Protein AF-A0A2W6A272-F1 (afdb_monomer_lite)

Structure (mmCIF, N/CA/C/O backbone):
data_AF-A0A2W6A272-F1
#
_entry.id   AF-A0A2W6A272-F1
#
loop_
_atom_site.group_PDB
_atom_site.id
_atom_site.type_symbol
_atom_site.label_atom_id
_atom_site.label_alt_id
_atom_site.label_comp_id
_atom_site.label_asym_id
_atom_site.label_entity_id
_atom_site.label_seq_id
_atom_site.pdbx_PDB_ins_code
_atom_site.Cartn_x
_atom_site.Cartn_y
_atom_site.Cartn_z
_atom_site.occupancy
_atom_site.B_iso_or_equiv
_atom_site.auth_seq_id
_atom_site.auth_comp_id
_atom_site.auth_asym_id
_atom_site.auth_atom_id
_atom_site.pdbx_PDB_model_num
ATOM 1 N N . MET A 1 1 ? -8.651 -1.968 -6.129 1.00 62.88 1 MET A N 1
ATOM 2 C CA . MET A 1 1 ? -7.274 -1.416 -6.178 1.00 62.88 1 MET A CA 1
ATOM 3 C C . MET A 1 1 ? -6.935 -0.428 -5.053 1.00 62.88 1 MET A C 1
ATOM 5 O O . MET A 1 1 ? -5.937 -0.622 -4.366 1.00 62.88 1 MET A O 1
ATOM 9 N N . VAL A 1 2 ? -7.708 0.651 -4.854 1.00 78.44 2 VAL A N 1
ATOM 10 C CA . VAL A 1 2 ? -7.421 1.663 -3.806 1.00 78.44 2 VAL A CA 1
ATOM 11 C C . VAL A 1 2 ? -7.484 1.098 -2.367 1.00 78.44 2 VAL A C 1
ATOM 13 O O . VAL A 1 2 ? -6.636 1.450 -1.548 1.00 78.44 2 VAL A O 1
ATOM 16 N N . PRO A 1 3 ? -8.419 0.198 -2.016 1.00 83.50 3 PRO A N 1
ATOM 17 C CA . PRO A 1 3 ? -8.356 -0.530 -0.744 1.00 83.50 3 PRO A CA 1
ATOM 18 C C . PRO A 1 3 ? -7.086 -1.377 -0.560 1.00 83.50 3 PRO A C 1
ATOM 20 O O . PRO A 1 3 ? -6.512 -1.447 0.526 1.00 83.50 3 PRO A O 1
ATOM 23 N N . GLU A 1 4 ? -6.636 -2.019 -1.630 1.00 91.12 4 GLU A N 1
ATOM 24 C CA . GLU A 1 4 ? -5.519 -2.952 -1.656 1.00 91.12 4 GLU A CA 1
ATOM 25 C C . GLU A 1 4 ? -4.209 -2.208 -1.417 1.00 91.12 4 GLU A C 1
ATOM 27 O O . GLU A 1 4 ? -3.409 -2.661 -0.600 1.00 91.12 4 GLU A O 1
ATOM 32 N N . ILE A 1 5 ? -4.032 -1.023 -2.018 1.00 93.38 5 ILE A N 1
ATOM 33 C CA . ILE A 1 5 ? -2.821 -0.223 -1.806 1.00 93.38 5 ILE A CA 1
ATOM 34 C C . ILE A 1 5 ? -2.686 0.265 -0.359 1.00 93.38 5 ILE A C 1
ATOM 36 O O . ILE A 1 5 ? -1.575 0.344 0.158 1.00 93.38 5 ILE A O 1
ATOM 40 N N . ALA A 1 6 ? -3.798 0.530 0.336 1.00 94.50 6 ALA A N 1
ATOM 41 C CA . ALA A 1 6 ? -3.753 0.880 1.755 1.00 94.50 6 ALA A CA 1
ATOM 42 C C . ALA A 1 6 ? -3.216 -0.288 2.602 1.00 94.50 6 ALA A C 1
ATOM 44 O O . ALA A 1 6 ? -2.405 -0.087 3.506 1.00 94.50 6 ALA A O 1
ATOM 45 N N . TYR A 1 7 ? -3.616 -1.520 2.280 1.00 95.50 7 TYR A N 1
ATOM 46 C CA . TYR A 1 7 ? -3.089 -2.708 2.950 1.00 95.50 7 TYR A CA 1
ATOM 47 C C . TYR A 1 7 ? -1.622 -2.987 2.586 1.00 95.50 7 TYR A C 1
ATOM 49 O O . TYR A 1 7 ? -0.834 -3.313 3.470 1.00 95.50 7 TYR A O 1
ATOM 57 N N . VAL A 1 8 ? -1.227 -2.795 1.323 1.00 96.12 8 VAL A N 1
ATOM 58 C CA . VAL A 1 8 ? 0.181 -2.903 0.892 1.00 96.12 8 VAL A CA 1
ATOM 59 C C . VAL A 1 8 ? 1.060 -1.919 1.663 1.00 96.12 8 VAL A C 1
ATOM 61 O O . VAL A 1 8 ? 2.050 -2.321 2.266 1.00 96.12 8 VAL A O 1
ATOM 64 N N . LEU A 1 9 ? 0.658 -0.647 1.739 1.00 95.69 9 LEU A N 1
ATOM 65 C CA . LEU A 1 9 ? 1.383 0.365 2.508 1.00 95.69 9 LEU A CA 1
ATOM 66 C C . LEU A 1 9 ? 1.514 -0.019 3.993 1.00 95.69 9 LEU A C 1
ATOM 68 O O . LEU A 1 9 ? 2.543 0.254 4.609 1.00 95.69 9 LEU A O 1
ATOM 72 N N . LEU A 1 10 ? 0.500 -0.666 4.580 1.00 96.44 10 LEU A N 1
ATOM 73 C CA . LEU A 1 10 ? 0.585 -1.170 5.953 1.00 96.44 10 LEU A CA 1
ATOM 74 C C . LEU A 1 10 ? 1.653 -2.265 6.084 1.00 96.44 10 LEU A C 1
ATOM 76 O O . LEU A 1 10 ? 2.463 -2.192 7.010 1.00 96.44 10 LEU A O 1
ATOM 80 N N . LYS A 1 11 ? 1.687 -3.236 5.159 1.00 95.81 11 LYS A N 1
ATOM 81 C CA . LYS A 1 11 ? 2.696 -4.311 5.143 1.00 95.81 11 LYS A CA 1
ATOM 82 C C . LYS A 1 11 ? 4.116 -3.773 4.972 1.00 95.81 11 LYS A C 1
ATOM 84 O O . LYS A 1 11 ? 5.016 -4.216 5.679 1.00 95.81 11 LYS A O 1
ATOM 89 N N . CYS A 1 12 ? 4.289 -2.730 4.162 1.00 96.19 12 CYS A N 1
ATOM 90 C CA . CYS A 1 12 ? 5.553 -2.001 4.027 1.00 96.19 12 CYS A CA 1
ATOM 91 C C . CYS A 1 12 ? 5.882 -1.097 5.231 1.00 96.19 12 CYS A C 1
ATOM 93 O O . CYS A 1 12 ? 6.737 -0.225 5.123 1.00 96.19 12 CYS A O 1
ATOM 95 N N . LYS A 1 13 ? 5.178 -1.230 6.368 1.00 94.44 13 LYS A N 1
ATOM 96 C CA . LYS A 1 13 ? 5.359 -0.412 7.583 1.00 94.44 13 LYS A CA 1
ATOM 97 C C . LYS A 1 13 ? 5.249 1.097 7.338 1.00 94.44 13 LYS A C 1
ATOM 99 O O . LYS A 1 13 ? 5.662 1.902 8.179 1.00 94.44 13 LYS A O 1
ATOM 104 N N . ALA A 1 14 ? 4.551 1.500 6.276 1.00 93.69 14 ALA A N 1
ATOM 105 C CA . ALA A 1 14 ? 4.436 2.888 5.845 1.00 93.69 14 ALA A CA 1
ATOM 106 C C . ALA A 1 14 ? 3.496 3.732 6.737 1.00 93.69 14 ALA A C 1
ATOM 108 O O . ALA A 1 14 ? 2.942 4.745 6.323 1.00 93.69 14 ALA A O 1
ATOM 109 N N . THR A 1 15 ? 3.260 3.297 7.975 1.00 93.62 15 THR A N 1
ATOM 110 C CA . THR A 1 15 ? 2.646 4.096 9.045 1.00 93.62 15 THR A CA 1
ATOM 111 C C . THR A 1 15 ? 3.691 4.848 9.870 1.00 93.62 15 THR A C 1
ATOM 113 O O . THR A 1 15 ? 3.352 5.848 10.499 1.00 93.62 15 THR A O 1
ATOM 116 N N . ARG A 1 16 ? 4.946 4.373 9.876 1.00 89.94 16 ARG A N 1
ATOM 117 C CA . ARG A 1 16 ? 6.068 4.961 10.627 1.00 89.94 16 ARG A CA 1
ATOM 118 C C . ARG A 1 16 ? 7.035 5.694 9.708 1.00 89.94 16 ARG A C 1
ATOM 120 O O . ARG A 1 16 ? 7.452 6.804 10.016 1.00 89.94 16 ARG A O 1
ATOM 127 N N . GLU A 1 17 ? 7.337 5.083 8.570 1.00 92.75 17 GLU A N 1
ATOM 128 C CA . GLU A 1 17 ? 8.262 5.602 7.567 1.00 92.75 17 GLU A CA 1
ATOM 129 C C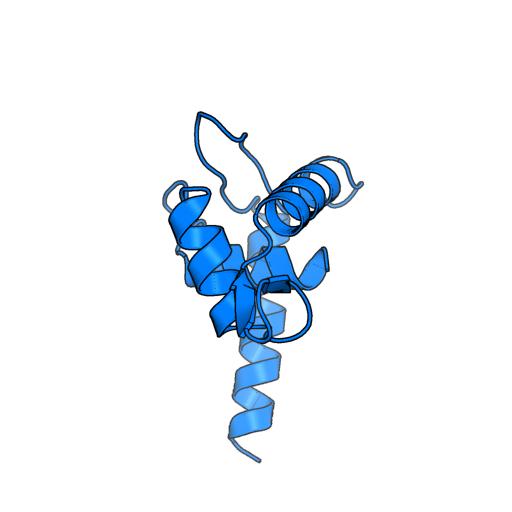 . GLU A 1 17 ? 7.591 5.726 6.197 1.00 92.75 17 GLU A C 1
ATOM 131 O O . GLU A 1 17 ? 6.411 5.409 6.035 1.00 92.75 17 GLU A O 1
ATOM 136 N N . ARG A 1 18 ? 8.321 6.256 5.215 1.00 95.19 18 ARG A N 1
ATOM 137 C CA . ARG A 1 18 ? 7.868 6.250 3.823 1.00 95.19 18 ARG A CA 1
ATOM 138 C C . ARG A 1 18 ? 8.424 5.010 3.136 1.00 95.19 18 ARG A C 1
ATOM 140 O O . ARG A 1 18 ? 9.618 4.759 3.222 1.00 95.19 18 ARG A O 1
ATOM 147 N N . ALA A 1 19 ? 7.565 4.285 2.434 1.00 96.50 19 ALA A N 1
ATOM 148 C CA . ALA A 1 19 ? 7.943 3.160 1.597 1.00 96.50 19 ALA A CA 1
ATOM 149 C C . ALA A 1 19 ? 8.305 3.649 0.191 1.00 96.50 19 ALA A C 1
ATOM 151 O O . ALA A 1 19 ? 7.653 4.552 -0.355 1.00 96.50 19 ALA A O 1
ATOM 152 N N . THR A 1 20 ? 9.350 3.068 -0.396 1.00 95.56 20 THR A N 1
ATOM 153 C CA . THR A 1 20 ? 9.742 3.404 -1.764 1.00 95.56 20 THR A CA 1
ATOM 154 C C . THR A 1 20 ? 8.801 2.745 -2.768 1.00 95.56 20 THR A C 1
ATOM 156 O O . THR A 1 20 ? 8.119 1.767 -2.465 1.00 95.56 20 THR A O 1
ATOM 159 N N . MET A 1 21 ? 8.768 3.257 -3.999 1.00 94.50 21 MET A N 1
ATOM 160 C CA . MET A 1 21 ? 7.979 2.631 -5.066 1.00 94.50 21 MET A CA 1
ATOM 161 C C . MET A 1 21 ? 8.403 1.192 -5.351 1.00 94.50 21 MET A C 1
ATOM 163 O O . MET A 1 21 ? 7.563 0.386 -5.743 1.00 94.50 21 MET A O 1
ATOM 167 N N . ARG A 1 22 ? 9.676 0.866 -5.115 1.00 93.56 22 ARG A N 1
ATOM 168 C CA . ARG A 1 22 ? 10.178 -0.494 -5.252 1.00 93.56 22 ARG A CA 1
ATOM 169 C C . ARG A 1 22 ? 9.562 -1.430 -4.232 1.00 93.56 22 ARG A C 1
ATOM 171 O O . ARG A 1 22 ? 8.906 -2.385 -4.635 1.00 93.56 22 ARG A O 1
ATOM 178 N N . ASP A 1 23 ? 9.682 -1.094 -2.952 1.00 95.00 23 ASP A N 1
ATOM 179 C CA . ASP A 1 23 ? 9.138 -1.916 -1.866 1.00 95.00 23 ASP A CA 1
ATOM 180 C C . ASP A 1 23 ? 7.626 -2.102 -2.030 1.00 95.00 23 ASP A C 1
ATOM 182 O O . ASP A 1 23 ? 7.094 -3.197 -1.866 1.00 95.00 23 ASP A O 1
ATOM 186 N N . LEU A 1 24 ? 6.930 -1.027 -2.417 1.00 95.31 24 LEU A N 1
ATOM 187 C CA . LEU A 1 24 ? 5.486 -1.051 -2.633 1.00 95.31 24 LEU A CA 1
ATOM 188 C C . LEU A 1 24 ? 5.088 -1.947 -3.795 1.00 95.31 24 LEU A C 1
ATOM 190 O O . LEU A 1 24 ? 4.082 -2.639 -3.701 1.00 95.31 24 LEU A O 1
ATOM 194 N N . THR A 1 25 ? 5.848 -1.928 -4.885 1.00 94.31 25 THR A N 1
ATOM 195 C CA . THR A 1 25 ? 5.516 -2.715 -6.073 1.00 94.31 25 THR A CA 1
ATOM 196 C C . THR A 1 25 ? 5.799 -4.198 -5.851 1.00 94.31 25 THR A C 1
ATOM 198 O O . THR A 1 25 ? 4.967 -5.036 -6.197 1.00 94.31 25 THR A O 1
ATOM 201 N N . GLU A 1 26 ? 6.921 -4.524 -5.207 1.00 94.31 26 GLU A N 1
ATOM 202 C CA . GLU A 1 26 ? 7.262 -5.897 -4.822 1.00 94.31 26 GLU A CA 1
ATOM 203 C C . GLU A 1 26 ? 6.216 -6.475 -3.845 1.00 94.31 26 GLU A C 1
ATOM 205 O O . GLU A 1 26 ? 5.688 -7.568 -4.064 1.00 94.31 26 GLU A O 1
ATOM 210 N N . GLU A 1 27 ? 5.827 -5.716 -2.815 1.00 96.19 27 GLU A N 1
ATOM 211 C CA . GLU A 1 27 ? 4.828 -6.147 -1.829 1.00 96.19 27 GLU A CA 1
ATOM 212 C C . GLU A 1 27 ? 3.402 -6.209 -2.405 1.00 96.19 27 GLU A C 1
ATOM 214 O O . GLU A 1 27 ? 2.622 -7.105 -2.062 1.00 96.19 27 GLU A O 1
ATOM 219 N N . ALA A 1 28 ? 3.043 -5.280 -3.299 1.00 94.75 28 ALA A N 1
ATOM 220 C CA . ALA A 1 28 ? 1.758 -5.288 -3.993 1.00 94.75 28 ALA A CA 1
ATOM 221 C C . ALA A 1 28 ? 1.591 -6.546 -4.845 1.00 94.75 28 ALA A C 1
ATOM 223 O O . ALA A 1 28 ? 0.557 -7.211 -4.754 1.00 94.75 28 ALA A O 1
ATOM 224 N N . PHE A 1 29 ? 2.625 -6.892 -5.612 1.00 93.31 29 PHE A N 1
ATOM 225 C CA . PHE A 1 29 ? 2.661 -8.109 -6.411 1.00 93.31 29 PHE A CA 1
ATOM 226 C C . PHE A 1 29 ? 2.567 -9.366 -5.537 1.00 93.31 29 PHE A C 1
ATOM 228 O O . PHE A 1 29 ? 1.747 -10.242 -5.804 1.00 93.31 29 PHE A O 1
ATOM 235 N N . ALA A 1 30 ? 3.332 -9.429 -4.443 1.00 93.12 30 ALA A N 1
ATOM 236 C CA . ALA A 1 30 ? 3.315 -10.574 -3.534 1.00 93.12 30 ALA A CA 1
ATOM 237 C C . ALA A 1 30 ? 1.972 -10.747 -2.797 1.00 93.12 30 ALA A C 1
ATOM 239 O O . ALA A 1 30 ? 1.533 -11.868 -2.538 1.00 93.12 30 ALA A O 1
ATOM 240 N N . THR A 1 31 ? 1.310 -9.646 -2.432 1.00 93.06 31 THR A N 1
ATOM 241 C CA . THR A 1 31 ? 0.072 -9.683 -1.635 1.00 93.06 31 THR A CA 1
ATOM 242 C C . THR A 1 31 ? -1.186 -9.837 -2.486 1.00 93.06 31 THR A C 1
ATOM 244 O O . THR A 1 31 ? -2.165 -10.431 -2.023 1.00 93.06 31 THR A O 1
ATOM 247 N N . TYR A 1 32 ? -1.178 -9.295 -3.702 1.00 90.69 32 TYR A N 1
ATOM 248 C CA . TYR A 1 32 ? -2.315 -9.295 -4.619 1.00 90.69 32 TYR A CA 1
ATOM 249 C C . TYR A 1 32 ? -1.887 -9.698 -6.039 1.00 90.69 32 TYR A C 1
ATOM 251 O O . TYR A 1 32 ? -2.030 -8.897 -6.975 1.00 90.69 32 TYR A O 1
ATOM 259 N N . PRO A 1 33 ? -1.387 -10.936 -6.222 1.00 80.31 33 PRO A N 1
ATOM 260 C CA . PRO A 1 33 ? -1.118 -11.453 -7.558 1.00 80.31 33 PRO A CA 1
ATOM 261 C C . PRO A 1 33 ? -2.421 -11.424 -8.371 1.00 80.31 33 PRO A C 1
ATOM 263 O O . PRO A 1 33 ? -3.489 -11.777 -7.868 1.00 80.31 33 PRO A O 1
ATOM 266 N N . GLY A 1 34 ? -2.352 -10.930 -9.605 1.00 85.38 34 GLY A N 1
ATOM 267 C CA . GLY A 1 34 ? -3.511 -10.670 -10.473 1.00 85.38 34 GLY A CA 1
ATOM 268 C C . GLY A 1 34 ? -4.077 -9.245 -10.434 1.00 85.38 34 GLY A C 1
ATOM 269 O O . GLY A 1 34 ? -4.854 -8.896 -11.318 1.00 85.38 34 GLY A O 1
ATOM 270 N N . VAL A 1 35 ? -3.702 -8.412 -9.452 1.00 88.38 35 VAL A N 1
ATOM 271 C CA . VAL A 1 35 ? -4.185 -7.016 -9.343 1.00 88.38 35 VAL A CA 1
ATOM 272 C C . VAL A 1 35 ? -3.110 -5.994 -9.713 1.00 88.38 35 VAL A C 1
ATOM 274 O O . VAL A 1 35 ? -3.436 -4.959 -10.284 1.00 88.38 35 VAL A O 1
ATOM 277 N N . PHE A 1 36 ? -1.844 -6.264 -9.387 1.00 89.31 36 PHE A N 1
ATOM 278 C CA . PHE A 1 36 ? -0.706 -5.366 -9.639 1.00 89.31 36 PHE A CA 1
ATOM 279 C C . PHE A 1 36 ? 0.356 -6.020 -10.5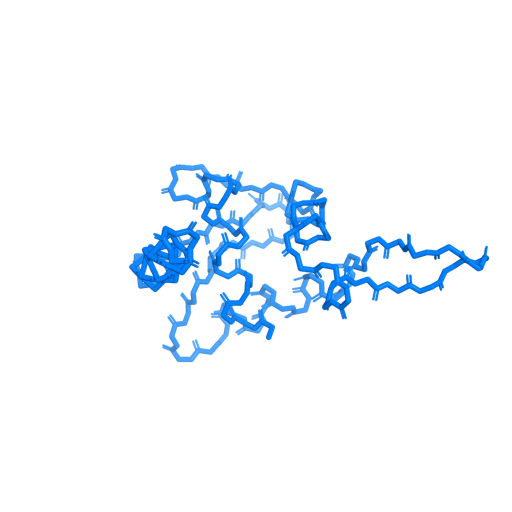28 1.00 89.31 36 PHE A C 1
ATOM 281 O O . PHE A 1 36 ? 1.554 -5.923 -10.268 1.00 89.31 36 PHE A O 1
ATOM 288 N N . GLU A 1 37 ? -0.086 -6.729 -11.562 1.00 88.88 37 GLU A N 1
ATOM 289 C CA . GLU A 1 37 ? 0.793 -7.449 -12.480 1.00 88.88 37 GLU A CA 1
ATOM 290 C C . GLU A 1 37 ? 0.430 -7.188 -13.940 1.00 88.88 37 GLU A C 1
ATOM 292 O O . GLU A 1 37 ? -0.718 -6.898 -14.273 1.00 88.88 37 GLU A O 1
ATOM 297 N N . THR A 1 38 ? 1.424 -7.352 -14.802 1.00 89.19 38 THR A N 1
ATOM 298 C CA . THR A 1 38 ? 1.284 -7.376 -16.257 1.00 89.19 38 THR A CA 1
ATOM 299 C C . THR A 1 38 ? 2.066 -8.560 -16.828 1.00 89.19 38 THR A C 1
ATOM 301 O O . THR A 1 38 ? 2.763 -9.272 -16.098 1.00 89.19 38 THR A O 1
ATOM 304 N N . TRP A 1 39 ? 1.937 -8.803 -18.129 1.00 88.25 39 TRP A N 1
ATOM 305 C CA . TRP A 1 39 ? 2.628 -9.885 -18.824 1.00 88.25 39 TRP A CA 1
ATOM 306 C C . TRP A 1 39 ? 3.763 -9.339 -19.682 1.00 88.25 39 TRP A C 1
ATOM 308 O O . TRP A 1 39 ? 3.565 -8.430 -20.486 1.00 88.25 39 TRP A O 1
ATOM 318 N N . PHE A 1 40 ? 4.940 -9.943 -19.550 1.00 87.94 40 PHE A N 1
ATOM 319 C CA . PHE A 1 40 ? 6.087 -9.690 -20.410 1.00 87.94 40 PHE A CA 1
ATOM 320 C C . PHE A 1 40 ? 6.773 -11.017 -20.728 1.00 87.94 40 PHE A C 1
ATOM 322 O O . PHE A 1 40 ? 7.132 -11.760 -19.817 1.00 87.94 40 PHE A O 1
ATOM 329 N N . ASP A 1 41 ? 6.908 -11.331 -22.017 1.00 91.00 41 ASP A N 1
ATOM 330 C CA . ASP A 1 41 ? 7.538 -12.567 -22.504 1.00 91.00 41 ASP A CA 1
ATOM 331 C C . ASP A 1 41 ? 7.000 -13.850 -21.827 1.00 91.00 41 ASP A C 1
ATOM 333 O O . ASP A 1 41 ? 7.731 -14.677 -21.282 1.00 91.00 41 ASP A O 1
ATOM 337 N N . GLY A 1 42 ? 5.669 -13.973 -21.753 1.00 87.25 42 GLY A N 1
ATOM 338 C CA . GLY A 1 42 ? 4.999 -15.128 -21.141 1.00 87.25 42 GLY A CA 1
ATOM 339 C C . GLY A 1 42 ? 5.156 -15.245 -19.619 1.00 87.25 42 GLY A C 1
ATOM 340 O O . GLY A 1 42 ? 4.690 -16.223 -19.034 1.00 87.25 42 GLY A O 1
ATOM 341 N N . ARG A 1 43 ? 5.774 -14.263 -18.953 1.00 86.88 43 ARG A N 1
ATOM 342 C CA . ARG A 1 43 ? 5.936 -14.215 -17.495 1.00 86.88 43 ARG A CA 1
ATOM 343 C C . ARG A 1 43 ? 5.129 -13.068 -16.899 1.00 86.88 43 ARG A C 1
ATOM 345 O O . ARG A 1 43 ? 5.041 -11.985 -17.476 1.00 86.88 43 ARG A O 1
ATOM 352 N N . LYS A 1 44 ? 4.562 -13.302 -15.716 1.00 85.06 44 LYS A N 1
ATOM 353 C CA . LYS A 1 44 ? 3.924 -12.256 -14.911 1.00 85.06 44 LYS A CA 1
ATOM 354 C C . LYS A 1 44 ? 4.992 -11.440 -14.198 1.00 85.06 44 LYS A C 1
ATOM 356 O O . LYS A 1 44 ? 5.852 -12.011 -13.527 1.00 85.06 44 LYS A O 1
ATOM 361 N N . ILE A 1 45 ? 4.919 -10.123 -14.336 1.00 85.19 45 ILE A N 1
ATOM 362 C CA . ILE A 1 45 ? 5.829 -9.178 -13.687 1.00 85.19 45 ILE A CA 1
ATOM 363 C C . ILE A 1 45 ? 5.031 -8.095 -12.948 1.00 85.19 45 ILE A C 1
ATOM 365 O O . ILE A 1 45 ? 3.900 -7.804 -13.347 1.00 85.19 45 ILE A O 1
ATOM 369 N N . PRO A 1 46 ? 5.585 -7.481 -11.888 1.00 88.56 46 PRO A N 1
ATOM 370 C CA . PRO A 1 46 ? 4.930 -6.369 -11.210 1.00 88.56 46 PRO A CA 1
ATOM 371 C C . PRO A 1 46 ? 4.677 -5.180 -12.150 1.00 88.56 46 PRO A C 1
ATOM 373 O O . PRO A 1 46 ? 5.584 -4.748 -12.865 1.00 88.56 46 PRO A O 1
ATOM 376 N N . ASP A 1 47 ? 3.470 -4.613 -12.112 1.00 91.19 47 ASP A N 1
ATOM 377 C CA . ASP A 1 47 ? 3.12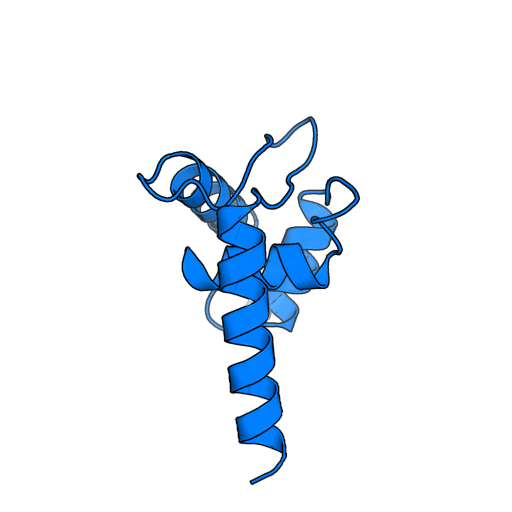3 -3.415 -12.886 1.00 91.19 47 ASP A CA 1
ATOM 378 C C . ASP A 1 47 ? 3.332 -2.141 -12.049 1.00 91.19 47 ASP A C 1
ATOM 380 O O . ASP A 1 47 ? 2.477 -1.710 -11.267 1.00 91.19 47 ASP A O 1
ATOM 384 N N . TYR A 1 48 ? 4.499 -1.522 -12.230 1.00 90.94 48 TYR A N 1
ATOM 385 C CA . TYR A 1 48 ? 4.892 -0.286 -11.545 1.00 90.94 48 TYR A CA 1
ATOM 386 C C . TYR A 1 48 ? 3.957 0.891 -11.826 1.00 90.94 48 TYR A C 1
ATOM 388 O O . TYR A 1 48 ? 3.660 1.687 -10.927 1.00 90.94 48 TYR A O 1
ATOM 396 N N . SER A 1 49 ? 3.511 1.031 -13.075 1.00 92.06 49 SER A N 1
ATOM 397 C CA . SER A 1 49 ? 2.646 2.132 -13.491 1.00 92.06 49 SER A CA 1
ATOM 398 C C . SER A 1 49 ? 1.289 2.016 -12.815 1.00 92.06 49 SER A C 1
ATOM 400 O O . SER A 1 49 ? 0.752 3.011 -12.330 1.00 92.06 49 SER A O 1
ATOM 402 N N . LEU A 1 50 ? 0.773 0.796 -12.697 1.00 93.31 50 LEU A N 1
ATOM 403 C CA . LEU A 1 50 ? -0.491 0.516 -12.040 1.00 93.31 50 LEU A CA 1
ATOM 404 C C . LEU A 1 50 ? -0.441 0.775 -10.526 1.00 93.31 50 LEU A C 1
ATOM 406 O O . LEU A 1 50 ? -1.370 1.369 -9.966 1.00 93.31 50 LEU A O 1
ATOM 410 N N . VAL A 1 51 ? 0.661 0.412 -9.860 1.00 93.81 51 VAL A N 1
ATOM 411 C CA . VAL A 1 51 ? 0.893 0.748 -8.442 1.00 93.81 51 VAL A CA 1
ATOM 412 C C . VAL A 1 51 ? 0.937 2.266 -8.252 1.00 93.81 51 VAL A C 1
ATOM 414 O O . VAL A 1 51 ? 0.236 2.801 -7.388 1.00 93.81 51 VAL A O 1
ATOM 417 N N . LEU A 1 52 ? 1.687 2.985 -9.095 1.00 94.38 52 LEU A N 1
ATOM 418 C CA . LEU A 1 52 ? 1.786 4.445 -9.033 1.00 94.38 52 LEU A CA 1
ATOM 419 C C . LEU A 1 52 ? 0.437 5.136 -9.280 1.00 94.38 52 LEU A C 1
ATOM 421 O O . LEU A 1 52 ? 0.062 6.049 -8.541 1.00 94.38 52 LEU A O 1
ATOM 425 N N . LEU A 1 53 ? -0.307 4.707 -10.302 1.00 93.69 53 LEU A N 1
ATOM 426 C CA . LEU A 1 53 ? -1.646 5.220 -10.596 1.00 93.69 53 LEU A CA 1
ATOM 427 C C . LEU A 1 53 ? -2.584 5.012 -9.405 1.00 93.69 53 LEU A C 1
ATOM 429 O O . LEU A 1 53 ? -3.289 5.937 -9.005 1.00 93.69 53 LEU A O 1
ATOM 433 N N . THR A 1 54 ? -2.530 3.836 -8.781 1.00 94.00 54 THR A N 1
ATOM 434 C CA . THR A 1 54 ? -3.364 3.515 -7.618 1.00 94.00 54 THR A CA 1
ATOM 435 C C . THR A 1 54 ? -3.003 4.359 -6.398 1.00 94.00 54 THR A C 1
ATOM 437 O O . THR A 1 54 ? -3.900 4.805 -5.686 1.00 94.00 54 THR A O 1
ATOM 440 N N . LEU A 1 55 ? -1.715 4.624 -6.159 1.00 94.75 55 LEU A N 1
ATOM 441 C CA . LEU A 1 55 ? -1.251 5.517 -5.089 1.00 94.75 55 LEU A CA 1
ATOM 442 C C . LEU A 1 55 ? -1.708 6.964 -5.313 1.00 94.75 55 LEU A C 1
ATOM 444 O O . LEU A 1 55 ? -2.207 7.609 -4.387 1.00 94.75 55 LEU A O 1
ATOM 448 N N . ASN A 1 56 ? -1.589 7.461 -6.546 1.00 94.44 56 ASN A N 1
ATOM 449 C CA . ASN A 1 56 ? -2.065 8.791 -6.919 1.00 94.44 56 ASN A CA 1
ATOM 450 C C . ASN A 1 56 ? -3.583 8.921 -6.743 1.00 94.44 56 ASN A C 1
ATOM 452 O O . ASN A 1 56 ? -4.054 9.910 -6.181 1.00 94.44 56 ASN A O 1
ATOM 456 N N . GLU A 1 57 ? -4.346 7.912 -7.158 1.00 93.44 57 GLU A N 1
ATOM 457 C CA . GLU A 1 57 ? -5.795 7.871 -6.962 1.00 93.44 57 GLU A CA 1
ATOM 458 C C . GLU A 1 57 ? -6.154 7.807 -5.468 1.00 93.44 57 GLU A C 1
ATOM 460 O O . GLU A 1 57 ? -6.974 8.588 -4.983 1.00 93.44 57 GLU A O 1
ATOM 465 N N . ALA A 1 58 ? -5.480 6.947 -4.698 1.00 92.00 58 ALA A N 1
ATOM 466 C CA . ALA A 1 58 ? -5.669 6.818 -3.252 1.00 92.00 58 ALA A CA 1
ATOM 467 C C . ALA A 1 58 ? -5.383 8.122 -2.493 1.00 92.00 58 ALA A C 1
ATOM 469 O O . ALA A 1 58 ? -6.017 8.383 -1.471 1.00 92.00 58 ALA A O 1
ATOM 470 N N . LYS A 1 59 ? -4.447 8.938 -2.988 1.00 93.25 59 LYS A N 1
ATOM 471 C CA . LYS A 1 59 ? -4.137 10.274 -2.467 1.00 93.25 59 LYS A CA 1
ATOM 472 C C . LYS A 1 59 ? -5.205 11.312 -2.828 1.00 93.25 59 LYS A C 1
ATOM 474 O O . LYS A 1 59 ? -5.465 12.196 -2.019 1.00 93.25 59 LYS A O 1
ATOM 479 N N . ARG A 1 60 ? -5.798 11.231 -4.027 1.00 91.12 60 ARG A N 1
ATOM 480 C CA . ARG A 1 60 ? -6.754 12.227 -4.554 1.00 91.12 60 ARG A CA 1
ATOM 481 C C . ARG A 1 60 ? -8.203 12.008 -4.126 1.00 91.12 60 ARG A C 1
ATOM 483 O O . ARG A 1 60 ? -8.962 12.971 -4.110 1.00 91.12 60 ARG A O 1
ATOM 490 N N . ARG A 1 61 ? -8.609 10.775 -3.812 1.00 84.69 61 ARG A N 1
ATOM 491 C CA . ARG A 1 61 ? -9.982 10.489 -3.361 1.00 84.69 61 ARG A CA 1
ATOM 492 C C . ARG A 1 61 ? -10.306 11.185 -2.042 1.00 84.69 61 ARG A C 1
ATOM 494 O O . ARG A 1 61 ? -9.418 11.399 -1.224 1.00 84.69 61 ARG A O 1
ATOM 501 N N . GLU A 1 62 ? -11.595 11.409 -1.781 1.00 78.62 62 GLU A N 1
ATOM 502 C CA . GLU A 1 62 ? -12.112 12.031 -0.545 1.00 78.62 62 GLU A CA 1
ATOM 503 C C . GLU A 1 62 ? -11.583 11.391 0.747 1.00 78.62 62 GLU A C 1
ATOM 505 O O . GLU A 1 62 ? -11.548 12.006 1.811 1.00 78.62 62 GLU A O 1
ATOM 510 N N . TRP A 1 63 ? -11.197 10.119 0.684 1.00 77.94 63 TRP A N 1
ATOM 511 C CA . TRP A 1 63 ? -10.690 9.391 1.839 1.00 77.94 63 TRP A CA 1
ATOM 512 C C . TRP A 1 63 ? -9.174 9.479 2.017 1.00 77.94 63 TRP A C 1
ATOM 514 O O . TRP A 1 63 ? -8.707 9.158 3.109 1.00 77.94 63 TRP A O 1
ATOM 524 N N . GLY A 1 64 ? -8.431 9.913 0.992 1.00 89.00 64 GLY A N 1
ATOM 525 C CA . GLY A 1 64 ? -7.003 10.226 1.051 1.00 89.00 64 GLY A CA 1
ATOM 526 C C . GLY A 1 64 ? -6.175 9.175 1.784 1.00 89.00 64 GLY A C 1
ATOM 527 O O . GLY A 1 64 ? -5.564 9.486 2.799 1.00 89.00 64 GLY A O 1
ATOM 528 N N . TYR A 1 65 ? -6.192 7.912 1.356 1.00 92.31 65 TYR A N 1
ATOM 529 C CA . TYR A 1 65 ? -5.556 6.816 2.103 1.00 92.31 65 TYR A CA 1
ATOM 530 C C . TYR A 1 65 ? -4.028 6.863 2.100 1.00 92.31 65 TYR A C 1
ATOM 532 O O . TYR A 1 65 ? -3.399 6.379 3.045 1.00 92.31 65 TYR A O 1
ATOM 540 N N . ALA A 1 66 ? -3.438 7.466 1.072 1.00 94.69 66 ALA A N 1
ATOM 541 C CA . ALA A 1 66 ? -1.998 7.601 0.924 1.00 94.69 66 ALA A CA 1
ATOM 542 C C . ALA A 1 66 ? -1.573 9.074 0.953 1.00 94.69 66 ALA A C 1
ATOM 544 O O . ALA A 1 66 ? -2.304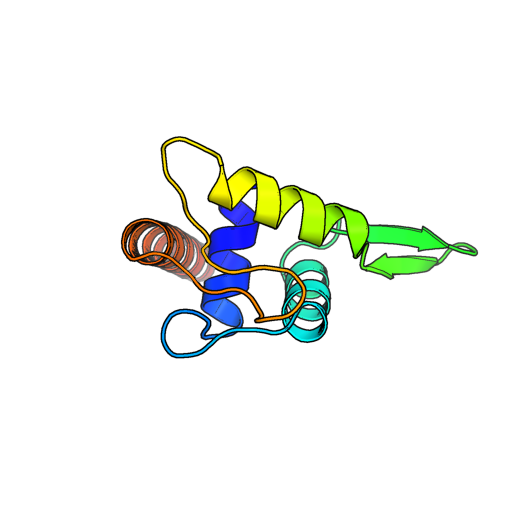 9.968 0.532 1.00 94.69 66 ALA A O 1
ATOM 545 N N . ALA A 1 67 ? -0.354 9.315 1.417 1.00 93.88 67 ALA A N 1
ATOM 546 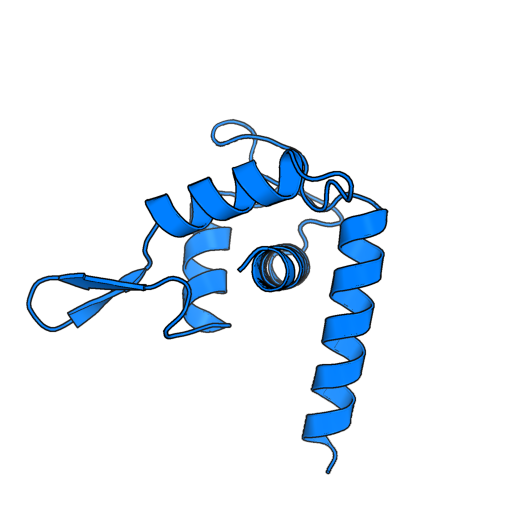C CA . ALA A 1 67 ? 0.348 10.585 1.323 1.00 93.88 67 ALA A CA 1
ATOM 547 C C . ALA A 1 67 ? 1.762 10.344 0.786 1.00 93.88 67 ALA A C 1
ATOM 549 O O . ALA A 1 67 ? 2.343 9.290 1.030 1.00 93.88 67 ALA A O 1
ATOM 550 N N . GLY A 1 68 ? 2.330 11.331 0.096 1.00 92.56 68 GLY A N 1
ATOM 551 C CA . GLY A 1 68 ? 3.648 11.216 -0.531 1.00 92.56 68 GLY A 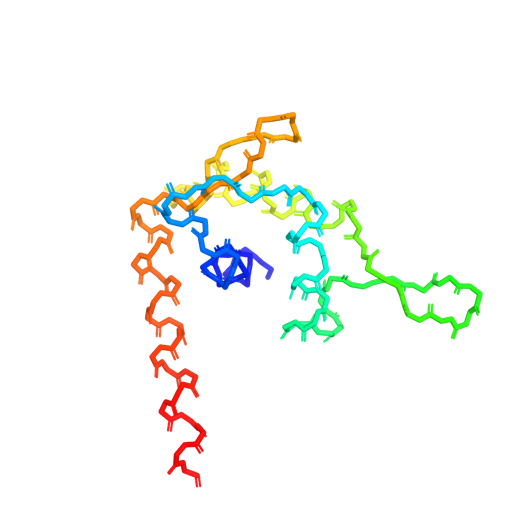CA 1
ATOM 552 C C . GLY A 1 68 ? 3.609 11.409 -2.041 1.00 92.56 68 GLY A C 1
ATOM 553 O O . GLY A 1 68 ? 2.623 11.917 -2.591 1.00 92.56 68 GLY A O 1
ATOM 554 N N . ASP A 1 69 ? 4.722 11.069 -2.677 1.00 91.25 69 ASP A N 1
ATOM 555 C CA . ASP A 1 69 ? 4.926 11.134 -4.119 1.00 91.25 69 ASP A CA 1
ATOM 556 C C . ASP A 1 69 ? 6.039 10.164 -4.543 1.00 91.25 69 ASP A C 1
ATOM 558 O O . ASP A 1 69 ? 6.710 9.551 -3.709 1.00 91.25 69 ASP A O 1
ATOM 562 N N . TRP A 1 70 ? 6.224 10.026 -5.856 1.00 86.31 70 TRP A N 1
ATOM 563 C CA . TRP A 1 70 ? 7.223 9.135 -6.446 1.00 86.31 70 TRP A CA 1
ATOM 564 C C . TRP A 1 70 ? 8.651 9.380 -5.927 1.00 86.31 70 TRP A C 1
ATOM 566 O O . TRP A 1 70 ? 9.398 8.423 -5.745 1.00 86.31 70 TRP A O 1
ATOM 576 N N . PHE A 1 71 ? 9.034 10.632 -5.660 1.00 88.12 71 PHE A N 1
ATOM 577 C CA . PHE A 1 71 ? 10.404 10.997 -5.285 1.00 88.12 71 PHE A CA 1
ATOM 578 C C . PHE A 1 71 ? 10.666 10.844 -3.791 1.00 88.12 71 PHE A C 1
ATOM 580 O O . PHE A 1 71 ? 11.751 10.452 -3.374 1.00 88.12 71 PHE A O 1
ATOM 587 N N . LYS A 1 72 ? 9.676 11.189 -2.971 1.00 88.44 72 LYS A N 1
ATOM 588 C CA . LYS A 1 72 ? 9.805 11.229 -1.514 1.00 88.44 72 LYS A CA 1
ATOM 589 C C . LYS A 1 72 ? 9.358 9.933 -0.847 1.00 88.44 72 LYS A C 1
ATOM 591 O O . LYS A 1 72 ? 9.558 9.809 0.360 1.00 88.44 72 LYS A O 1
ATOM 596 N N . GLY A 1 73 ? 8.768 9.006 -1.602 1.00 95.00 73 GLY A N 1
ATOM 597 C CA . GLY A 1 73 ? 8.142 7.789 -1.099 1.00 95.00 73 GLY A CA 1
ATOM 598 C C . GLY A 1 73 ? 6.723 8.034 -0.587 1.00 95.00 73 GLY A C 1
ATOM 599 O O . GLY A 1 73 ? 6.257 9.174 -0.470 1.00 95.00 73 GLY A O 1
ATOM 600 N N . TRP A 1 74 ? 6.037 6.946 -0.251 1.00 96.69 74 TRP A N 1
ATOM 601 C CA . TRP A 1 74 ? 4.625 6.956 0.123 1.00 96.69 74 TRP A CA 1
ATOM 602 C C . TRP A 1 74 ? 4.408 6.450 1.539 1.00 96.69 74 TRP A C 1
ATOM 604 O O . TRP A 1 74 ? 5.136 5.600 2.038 1.00 96.69 74 TRP A O 1
ATOM 614 N N . ARG A 1 75 ? 3.376 6.966 2.197 1.00 96.69 75 ARG A N 1
ATOM 615 C CA . ARG A 1 75 ? 2.960 6.541 3.530 1.00 96.69 75 ARG A CA 1
ATOM 616 C C . ARG A 1 75 ? 1.447 6.529 3.659 1.00 96.69 75 ARG A C 1
ATOM 618 O O . ARG A 1 75 ? 0.745 7.178 2.885 1.00 96.69 75 ARG A O 1
ATOM 625 N N . LEU A 1 76 ? 0.949 5.846 4.678 1.00 96.88 76 LEU A N 1
ATOM 626 C CA . LEU A 1 76 ? -0.456 5.900 5.054 1.00 96.88 76 LEU A CA 1
ATOM 627 C C . LEU A 1 76 ? -0.798 7.234 5.710 1.00 96.88 76 LEU A C 1
ATOM 629 O O . LEU A 1 76 ? -0.033 7.790 6.503 1.00 96.88 76 LEU A O 1
ATOM 633 N N . THR A 1 77 ? -1.995 7.726 5.419 1.00 95.69 77 THR A N 1
ATOM 634 C CA . THR A 1 77 ? -2.644 8.723 6.274 1.00 95.69 77 THR A CA 1
ATOM 635 C C . THR A 1 77 ? -3.250 8.042 7.505 1.00 95.69 77 THR A C 1
ATOM 637 O O . THR A 1 77 ? -3.429 6.820 7.503 1.00 95.69 77 THR A O 1
ATOM 640 N N . PRO A 1 78 ? -3.622 8.789 8.563 1.00 94.31 78 PRO A N 1
ATOM 641 C CA . PRO A 1 78 ? -4.286 8.202 9.729 1.00 94.31 78 PRO A CA 1
ATOM 642 C C . PRO A 1 78 ? -5.543 7.394 9.365 1.00 94.31 78 PRO A C 1
ATOM 644 O O . PRO A 1 78 ? -5.744 6.289 9.870 1.00 94.31 78 PRO A O 1
ATOM 647 N N . LYS A 1 79 ? -6.348 7.903 8.422 1.00 91.88 79 LYS A N 1
ATOM 648 C CA . LYS A 1 79 ? -7.550 7.223 7.920 1.00 91.88 79 LYS A CA 1
ATOM 649 C C . LYS A 1 79 ? -7.205 5.965 7.122 1.00 91.88 79 LYS A C 1
ATOM 651 O O . LYS A 1 79 ? -7.807 4.918 7.355 1.00 91.88 79 LYS A O 1
ATOM 656 N N . GLY A 1 80 ? -6.211 6.044 6.233 1.00 94.44 80 GLY A N 1
ATOM 657 C CA . GLY A 1 80 ? -5.709 4.877 5.503 1.00 94.44 80 GLY A CA 1
ATOM 658 C C . GLY A 1 80 ? -5.179 3.789 6.439 1.00 94.44 80 GLY A C 1
ATOM 659 O O . GLY A 1 80 ? -5.450 2.612 6.224 1.00 94.44 80 GLY A O 1
ATOM 660 N N . ALA A 1 81 ? -4.487 4.169 7.517 1.00 95.44 81 ALA A N 1
ATOM 661 C CA . ALA A 1 81 ? -3.967 3.231 8.508 1.00 95.44 81 ALA A CA 1
ATOM 662 C C . ALA A 1 81 ? -5.079 2.520 9.291 1.00 95.44 81 ALA A C 1
ATOM 664 O O . ALA A 1 81 ? -4.999 1.311 9.499 1.00 95.44 81 ALA A O 1
ATOM 665 N N . ALA A 1 82 ? -6.124 3.244 9.702 1.00 94.06 82 ALA A N 1
ATOM 666 C CA . ALA A 1 82 ? -7.288 2.641 10.348 1.00 94.06 82 ALA A CA 1
ATOM 667 C C . ALA A 1 82 ? -7.986 1.637 9.416 1.00 94.06 82 ALA A C 1
ATOM 669 O O . ALA A 1 82 ? -8.254 0.505 9.816 1.00 94.06 82 ALA A O 1
ATOM 670 N N . PHE A 1 83 ? -8.199 2.027 8.156 1.00 94.06 83 PHE A N 1
ATOM 671 C CA . PHE A 1 83 ? -8.778 1.153 7.138 1.00 94.06 83 PHE A CA 1
ATOM 672 C C . PHE A 1 83 ? -7.932 -0.109 6.909 1.00 94.06 83 PHE A C 1
ATOM 674 O O . PHE A 1 83 ? -8.446 -1.225 6.961 1.00 94.06 83 PHE A O 1
ATOM 681 N N . ALA A 1 84 ? -6.622 0.046 6.713 1.00 94.88 84 ALA A N 1
ATOM 682 C CA . ALA A 1 84 ? -5.725 -1.072 6.445 1.00 94.88 84 ALA A CA 1
ATOM 683 C C . ALA A 1 84 ? -5.665 -2.076 7.610 1.00 94.88 84 ALA A C 1
ATOM 685 O O . ALA A 1 84 ? -5.637 -3.283 7.372 1.00 94.88 84 ALA A O 1
ATOM 686 N N . ARG A 1 85 ? -5.704 -1.601 8.863 1.00 95.25 85 ARG A N 1
ATOM 687 C CA . ARG A 1 85 ? -5.753 -2.465 10.058 1.00 95.25 85 ARG A CA 1
ATOM 688 C C . ARG A 1 85 ? -7.069 -3.228 10.173 1.00 95.25 85 ARG A C 1
ATOM 690 O O . ARG A 1 85 ? -7.072 -4.387 10.576 1.00 95.25 85 ARG A O 1
ATOM 697 N N . ASP A 1 86 ? -8.187 -2.610 9.800 1.00 94.38 86 ASP A N 1
ATOM 698 C CA . ASP A 1 86 ? -9.470 -3.315 9.744 1.00 94.38 86 ASP A CA 1
ATOM 699 C C . ASP A 1 86 ? -9.447 -4.434 8.689 1.00 94.38 86 ASP A C 1
ATOM 701 O O . ASP A 1 86 ? -9.878 -5.556 8.964 1.00 94.38 86 ASP A O 1
ATOM 705 N N . VAL A 1 87 ? -8.865 -4.170 7.513 1.00 92.06 87 VAL A N 1
ATOM 706 C CA . VAL A 1 87 ? -8.641 -5.194 6.479 1.00 92.06 87 VAL A CA 1
ATOM 707 C C . VAL A 1 87 ? -7.748 -6.324 7.000 1.00 92.06 87 VAL A C 1
ATOM 709 O O . VAL A 1 87 ? -8.079 -7.496 6.810 1.00 92.06 87 VAL A O 1
ATOM 712 N N . GLU A 1 88 ? -6.649 -5.996 7.682 1.00 94.00 88 GLU A N 1
ATOM 713 C CA . GLU A 1 88 ? -5.744 -6.977 8.289 1.00 94.00 88 GLU A CA 1
ATOM 714 C C . GLU A 1 88 ? -6.473 -7.892 9.278 1.00 94.00 88 GLU A C 1
ATOM 716 O O . GLU A 1 88 ? -6.424 -9.117 9.149 1.00 94.00 88 GLU A O 1
ATOM 721 N N . ARG A 1 89 ? -7.223 -7.296 10.209 1.00 93.75 89 ARG A N 1
ATOM 722 C CA . ARG A 1 89 ? -8.012 -8.010 11.217 1.00 93.75 89 ARG A CA 1
ATOM 723 C C . ARG A 1 89 ? -9.005 -8.982 10.578 1.00 93.75 89 ARG A C 1
ATOM 725 O O . ARG A 1 89 ? -9.106 -10.133 10.998 1.00 93.75 89 ARG A O 1
ATOM 732 N N . ARG A 1 90 ? -9.718 -8.554 9.528 1.00 91.06 90 ARG A N 1
ATOM 733 C CA . ARG A 1 90 ? -10.670 -9.414 8.797 1.00 91.06 90 ARG A CA 1
ATOM 734 C C . ARG A 1 90 ? -9.975 -10.576 8.088 1.00 91.06 90 ARG A C 1
ATOM 736 O O . ARG A 1 90 ? -10.530 -11.670 8.028 1.00 91.06 90 ARG A O 1
ATOM 743 N N . ARG A 1 91 ? -8.772 -10.359 7.550 1.00 88.19 91 ARG A N 1
ATOM 744 C CA . ARG A 1 91 ? -7.973 -11.415 6.906 1.00 88.19 91 ARG A CA 1
ATOM 745 C C . ARG A 1 91 ? -7.475 -12.448 7.910 1.00 88.19 91 ARG A C 1
ATOM 747 O O . ARG A 1 91 ? -7.534 -13.636 7.616 1.00 88.19 91 ARG A O 1
ATOM 754 N N . GLN A 1 92 ? -7.013 -12.006 9.077 1.00 90.00 92 GLN A N 1
ATOM 755 C CA . GLN A 1 92 ? -6.577 -12.902 10.149 1.00 90.00 92 GLN A CA 1
ATOM 756 C C . GLN A 1 92 ? -7.734 -13.774 10.645 1.00 90.00 92 GLN A C 1
ATOM 758 O O . GLN A 1 92 ? -7.574 -14.985 10.734 1.00 90.00 92 GLN A O 1
ATOM 763 N N . ALA A 1 93 ? -8.919 -13.190 10.852 1.00 87.81 93 ALA A N 1
ATOM 764 C CA . ALA A 1 93 ? -10.106 -13.943 11.256 1.00 87.81 93 ALA A CA 1
ATOM 765 C C . ALA A 1 93 ? -10.480 -15.057 10.259 1.00 87.81 93 ALA A C 1
ATOM 767 O O . ALA A 1 93 ? -10.847 -16.147 10.671 1.00 87.81 93 ALA A O 1
ATOM 768 N N . ARG A 1 94 ? -10.336 -14.814 8.948 1.00 83.31 94 ARG A N 1
ATOM 769 C CA . ARG A 1 94 ? -10.618 -15.809 7.895 1.00 83.31 94 ARG A CA 1
ATOM 770 C C . ARG A 1 94 ? -9.574 -16.919 7.766 1.00 83.31 94 ARG A C 1
ATOM 772 O O . ARG A 1 94 ? -9.860 -17.907 7.115 1.00 83.31 94 ARG A O 1
ATOM 779 N N . ARG A 1 95 ? -8.365 -16.740 8.306 1.00 75.75 95 ARG A N 1
ATOM 780 C CA . ARG A 1 95 ? -7.317 -17.778 8.312 1.00 75.75 95 ARG A CA 1
ATOM 781 C C . ARG A 1 95 ? -7.451 -18.755 9.482 1.00 75.75 95 ARG A C 1
ATOM 783 O O . ARG A 1 95 ? -6.758 -19.763 9.489 1.00 75.75 95 ARG A O 1
ATOM 790 N N . LEU A 1 96 ? -8.265 -18.413 10.479 1.00 62.03 96 LEU A N 1
ATOM 791 C CA . LEU A 1 96 ? -8.503 -19.214 11.683 1.00 62.03 96 LEU A CA 1
ATOM 792 C C . LEU A 1 96 ? -9.761 -20.095 11.574 1.00 62.03 96 LEU A C 1
ATOM 794 O O . LEU A 1 96 ? -10.102 -20.772 12.540 1.00 62.03 96 LEU A O 1
ATOM 798 N N . VAL A 1 97 ? -10.444 -20.052 10.426 1.00 52.78 97 VAL A N 1
ATOM 799 C CA . VAL A 1 97 ? -11.612 -20.868 10.060 1.00 52.78 97 VAL A CA 1
ATOM 800 C C . VAL A 1 97 ? -11.190 -21.804 8.940 1.00 52.78 97 VAL A C 1
ATOM 802 O O . VAL A 1 97 ? -11.590 -22.983 8.993 1.00 52.78 97 VAL A O 1
#

Foldseek 3Di:
DLLLLLLLQVVQVLAVPFDALVSSQVSSCVVDPVQQWDDDPNDIDGNSVSSQVSQVVCCPDPQRQWDDHNPRGIGGDPSSNVSNVVVVVVVVVVVVD

Sequence (97 aa):
MVPEIAYVLLKCKATRERATMRDLTEEAFATYPGVFETWFDGRKIPDYSLVLLTLNEAKRREWGYAAGDWFKGWRLTPKGAAFARDVERRRQARRLV

pLDDT: mean 90.53, std 7.21, range [52.78, 96.88]

Secondary structure (DSSP, 8-state):
-HHHHHHHHHHTTTTTSPBPHHHHHHHHHHHSTTTSEEEETTEEEE-HHHHHHHHHHHHHSTT--EEEETTTEEEE-HHHHHHHHHHHHHHHHHH--

Radius of gyration: 13.17 Å; chains: 1; bounding box: 22×33×34 Å